Protein AF-A0A370NIP0-F1 (afdb_monomer_lite)

Sequence (81 aa):
MHPALEVTRNIEEDLEDLDETDQAIERLGKRIDAQQQRIAHLKRDGIASETAEQIRANMCDSLKELIMHRALVMHAITYRH

Secondary structure (DSSP, 8-state):
--HHHHHHHHHHHHHHHHHHHHHHHHHHHHHHHHHHHHHHHHHHTT---HHHHHHHHHHHHHHHHHHHHHHHHHHHHHH--

Radius of gyration: 18.86 Å; chains: 1; bounding box: 43×15×52 Å

Foldseek 3Di:
DDVVVVLVVVLVVLVVVLVVLVVVLVVLVVVLVVLVVVLVVCVVVVHDCVVSVVVSVVSVVVSVVSVVVNVVSVVCNVVVD

Organism: NCBI:txid2666307

Structure (mmCIF, N/CA/C/O backbone):
data_AF-A0A370NIP0-F1
#
_entry.id   AF-A0A370NIP0-F1
#
loop_
_atom_site.group_PDB
_atom_site.id
_atom_site.type_symbol
_atom_site.label_atom_id
_atom_site.label_alt_id
_atom_site.label_comp_id
_atom_site.label_asym_id
_atom_site.label_entity_id
_atom_site.label_seq_id
_atom_site.pdbx_PDB_ins_code
_atom_site.Cartn_x
_atom_site.Cartn_y
_atom_site.Cartn_z
_atom_site.occupancy
_atom_site.B_iso_or_equiv
_atom_site.auth_seq_id
_atom_site.auth_comp_id
_atom_site.auth_asym_id
_atom_site.auth_atom_id
_atom_site.pdbx_PDB_model_num
ATOM 1 N N . MET A 1 1 ? 30.672 9.384 -28.879 1.00 47.94 1 MET A N 1
ATOM 2 C CA . MET A 1 1 ? 29.976 8.428 -27.991 1.00 47.94 1 MET A CA 1
ATOM 3 C C . MET A 1 1 ? 29.170 7.488 -28.869 1.00 47.94 1 MET A C 1
ATOM 5 O O . MET A 1 1 ? 28.635 7.951 -29.869 1.00 47.94 1 MET A O 1
ATOM 9 N N . HIS A 1 2 ? 29.186 6.181 -28.594 1.00 47.53 2 HIS A N 1
ATOM 10 C CA . HIS A 1 2 ? 28.452 5.204 -29.402 1.00 47.53 2 HIS A CA 1
ATOM 11 C C . HIS A 1 2 ? 27.014 5.064 -28.880 1.00 47.53 2 HIS A C 1
ATOM 13 O O . HIS A 1 2 ? 26.851 4.755 -27.702 1.00 47.53 2 HIS A O 1
ATOM 19 N N . PRO A 1 3 ? 25.989 5.214 -29.738 1.00 61.75 3 PRO A N 1
ATOM 20 C CA . PRO A 1 3 ? 24.582 5.169 -29.328 1.00 61.75 3 PRO A CA 1
ATOM 21 C C . PRO A 1 3 ? 24.171 3.814 -28.731 1.00 61.75 3 PRO A C 1
ATOM 23 O O . PRO A 1 3 ? 23.300 3.753 -27.874 1.00 61.75 3 PRO A O 1
ATOM 26 N N . ALA A 1 4 ? 24.847 2.726 -29.112 1.00 58.53 4 ALA A N 1
ATOM 27 C CA . ALA A 1 4 ? 24.615 1.402 -28.534 1.00 58.53 4 ALA A CA 1
ATOM 28 C C . ALA A 1 4 ? 24.959 1.319 -27.033 1.00 58.53 4 ALA A C 1
ATOM 30 O O . ALA A 1 4 ? 24.306 0.571 -26.317 1.00 58.53 4 ALA A O 1
ATOM 31 N N . LEU A 1 5 ? 25.942 2.098 -26.556 1.00 60.91 5 LEU A N 1
ATOM 32 C CA . LEU A 1 5 ? 26.332 2.131 -25.139 1.00 60.91 5 LEU A CA 1
ATOM 33 C C . LEU A 1 5 ? 25.367 2.973 -24.289 1.00 60.91 5 LEU A C 1
ATOM 35 O O . LEU A 1 5 ? 25.181 2.688 -23.109 1.00 60.91 5 LEU A O 1
ATOM 39 N N . GLU A 1 6 ? 24.748 3.999 -24.881 1.00 62.00 6 GLU A N 1
ATOM 40 C CA . GLU A 1 6 ? 23.727 4.820 -24.212 1.00 62.00 6 GLU A CA 1
ATOM 41 C C . GLU A 1 6 ? 22.418 4.046 -24.027 1.00 62.00 6 GLU A C 1
ATOM 43 O O . GLU A 1 6 ? 21.792 4.153 -22.978 1.00 62.00 6 GLU A O 1
ATOM 48 N N . VAL A 1 7 ? 22.036 3.217 -25.005 1.00 60.94 7 VAL A N 1
ATOM 49 C CA . VAL A 1 7 ? 20.839 2.366 -24.918 1.00 60.94 7 VAL A CA 1
ATOM 50 C C . VAL A 1 7 ? 20.990 1.304 -23.828 1.00 60.94 7 VAL A C 1
ATOM 52 O O . VAL A 1 7 ? 20.089 1.159 -23.013 1.00 60.94 7 VAL A O 1
ATOM 55 N N . THR A 1 8 ? 22.127 0.605 -23.749 1.00 61.53 8 THR A N 1
ATOM 56 C CA . THR A 1 8 ? 22.349 -0.416 -22.707 1.00 61.53 8 THR A CA 1
ATOM 57 C C . THR A 1 8 ? 22.390 0.163 -21.296 1.00 61.53 8 THR A C 1
ATOM 59 O O . THR A 1 8 ? 21.841 -0.445 -20.385 1.00 61.53 8 THR A O 1
ATOM 62 N N . ARG A 1 9 ? 22.973 1.355 -21.116 1.00 62.12 9 ARG A N 1
ATOM 63 C CA . ARG A 1 9 ? 23.005 2.032 -19.812 1.00 62.12 9 ARG A CA 1
ATOM 64 C C . ARG A 1 9 ? 21.605 2.433 -19.331 1.00 62.12 9 ARG A C 1
ATOM 66 O O . ARG A 1 9 ? 21.312 2.323 -18.152 1.00 62.12 9 ARG A O 1
ATOM 73 N N . ASN A 1 10 ? 20.742 2.855 -20.253 1.00 72.94 10 ASN A N 1
ATOM 74 C CA . ASN A 1 10 ? 19.368 3.257 -19.950 1.00 72.94 10 ASN A CA 1
ATOM 75 C C . ASN A 1 10 ? 18.508 2.060 -19.488 1.00 72.94 10 ASN A C 1
ATOM 77 O O . ASN A 1 10 ? 17.696 2.195 -18.586 1.00 72.94 10 ASN A O 1
ATOM 81 N N . ILE A 1 11 ? 18.742 0.864 -20.043 1.00 78.25 11 ILE A N 1
ATOM 82 C CA . ILE A 1 11 ? 18.047 -0.367 -19.622 1.00 78.25 11 I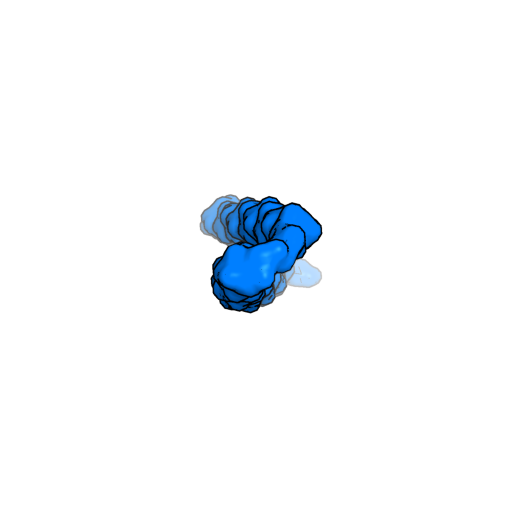LE A CA 1
ATOM 83 C C . ILE A 1 11 ? 18.465 -0.803 -18.220 1.00 78.25 11 ILE A C 1
ATOM 85 O O . ILE A 1 11 ? 17.623 -1.242 -17.448 1.00 78.25 11 ILE A O 1
ATOM 89 N N . GLU A 1 12 ? 19.762 -0.743 -17.907 1.00 82.38 12 GLU A N 1
ATOM 90 C CA . GLU A 1 12 ? 20.260 -1.109 -16.576 1.00 82.38 12 GLU A CA 1
ATOM 91 C C . GLU A 1 12 ? 19.670 -0.187 -15.500 1.00 82.38 12 GLU A C 1
ATOM 93 O O . GLU A 1 12 ? 19.200 -0.685 -14.481 1.00 82.38 12 GLU A O 1
ATOM 98 N N . GLU A 1 13 ? 19.608 1.122 -15.772 1.00 82.88 13 GLU A N 1
ATOM 99 C CA . GLU A 1 13 ? 18.961 2.115 -14.901 1.00 82.88 13 GLU A CA 1
ATOM 100 C C . GLU A 1 13 ? 17.442 1.844 -14.761 1.00 82.88 13 GLU A C 1
ATOM 102 O O . GLU A 1 13 ? 16.925 1.826 -13.645 1.00 82.88 13 GLU A O 1
ATOM 107 N N . ASP A 1 14 ? 16.734 1.537 -15.860 1.00 83.50 14 ASP A N 1
ATOM 108 C CA . ASP A 1 14 ? 15.300 1.189 -15.836 1.00 83.50 14 ASP A CA 1
ATOM 109 C C . ASP A 1 14 ? 15.023 -0.130 -15.062 1.00 83.50 14 ASP A C 1
ATOM 111 O O . ASP A 1 14 ? 13.981 -0.282 -14.419 1.00 83.50 14 ASP A O 1
ATOM 115 N N . LEU A 1 15 ? 15.936 -1.110 -15.115 1.00 86.81 15 LEU A N 1
ATOM 116 C CA . LEU A 1 15 ? 15.821 -2.378 -14.377 1.00 86.81 15 LEU A CA 1
ATOM 117 C C . LEU A 1 15 ? 16.106 -2.215 -12.880 1.00 86.81 15 LEU A C 1
ATOM 119 O O . LEU A 1 15 ? 15.460 -2.881 -12.070 1.00 86.81 15 LEU A O 1
ATOM 123 N N . GLU A 1 16 ? 17.054 -1.352 -12.514 1.00 88.50 16 GLU A N 1
ATOM 124 C CA . GLU A 1 16 ? 17.341 -1.014 -11.117 1.00 88.50 16 GLU A CA 1
ATOM 125 C C . GLU A 1 16 ? 16.140 -0.306 -10.471 1.00 88.50 16 GLU A C 1
ATOM 127 O O . GLU A 1 16 ? 15.675 -0.736 -9.416 1.00 88.50 16 GLU A O 1
ATOM 132 N N . ASP A 1 17 ? 15.550 0.684 -11.148 1.00 87.19 17 ASP A N 1
ATOM 133 C CA . ASP A 1 17 ? 14.333 1.373 -10.689 1.00 87.19 17 ASP A CA 1
ATOM 134 C C . ASP A 1 17 ? 13.133 0.414 -10.534 1.00 87.19 17 ASP A C 1
ATOM 136 O O . ASP A 1 17 ? 12.327 0.518 -9.598 1.00 87.19 17 ASP A O 1
ATOM 140 N N . LEU A 1 18 ? 13.028 -0.588 -11.416 1.00 91.81 18 LEU A N 1
ATOM 141 C CA . LEU A 1 18 ? 12.013 -1.633 -11.303 1.00 91.81 18 LEU A CA 1
ATOM 142 C C . LEU A 1 18 ? 12.217 -2.508 -10.053 1.00 91.81 18 LEU A C 1
ATOM 144 O O . LEU A 1 18 ? 11.237 -2.795 -9.360 1.00 91.81 18 LEU A O 1
ATOM 148 N N . ASP A 1 19 ? 13.455 -2.912 -9.748 1.00 93.69 19 ASP A N 1
ATOM 149 C CA . ASP A 1 19 ? 13.768 -3.688 -8.538 1.00 93.69 19 ASP A CA 1
ATOM 150 C C . ASP A 1 19 ? 13.497 -2.872 -7.266 1.00 93.69 19 ASP A C 1
ATOM 152 O O . ASP A 1 19 ? 12.844 -3.357 -6.337 1.00 93.69 19 ASP A O 1
ATOM 156 N N . GLU A 1 20 ? 13.901 -1.599 -7.242 1.00 94.00 20 GLU A N 1
ATOM 157 C CA . GLU A 1 20 ? 13.603 -0.692 -6.131 1.00 94.00 20 GLU A CA 1
ATOM 158 C C . GLU A 1 20 ? 12.091 -0.531 -5.918 1.00 94.00 20 GLU A C 1
ATOM 160 O O . GLU A 1 20 ? 11.602 -0.604 -4.780 1.00 94.00 20 GLU A O 1
ATOM 165 N N . THR A 1 21 ? 11.334 -0.377 -7.009 1.00 95.00 21 THR A N 1
ATOM 166 C CA . THR A 1 21 ? 9.870 -0.299 -6.973 1.00 95.00 21 THR A CA 1
ATOM 167 C C . THR A 1 21 ? 9.259 -1.594 -6.425 1.00 95.00 21 THR A C 1
ATOM 169 O O . THR A 1 21 ? 8.374 -1.536 -5.564 1.00 95.00 21 THR A O 1
ATOM 172 N N . ASP A 1 22 ? 9.743 -2.763 -6.851 1.00 96.81 22 ASP A N 1
ATOM 173 C CA . ASP A 1 22 ? 9.253 -4.065 -6.382 1.00 96.81 22 ASP A CA 1
ATOM 174 C C . ASP A 1 22 ? 9.527 -4.276 -4.888 1.00 96.81 22 ASP A C 1
ATOM 176 O O . ASP A 1 22 ? 8.633 -4.684 -4.132 1.00 96.81 22 ASP A O 1
ATOM 180 N N . GLN A 1 23 ? 10.712 -3.888 -4.413 1.00 97.62 2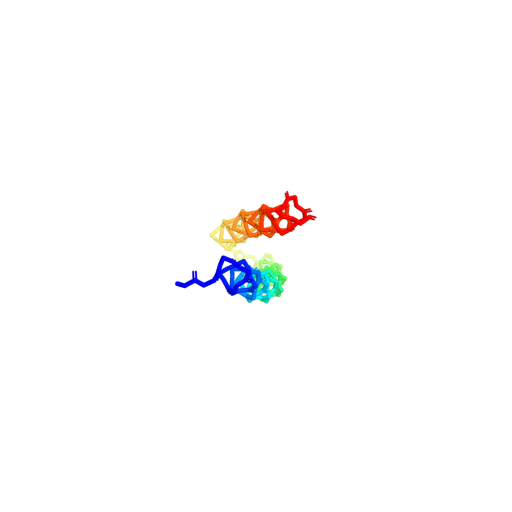3 GLN A N 1
ATOM 181 C CA . GLN A 1 23 ? 11.025 -3.903 -2.985 1.00 97.62 23 GLN A CA 1
ATOM 182 C C . GLN A 1 23 ? 10.138 -2.933 -2.188 1.00 97.62 23 GLN A C 1
ATOM 184 O O . GLN A 1 23 ? 9.707 -3.252 -1.072 1.00 97.62 23 GLN A O 1
ATOM 189 N N . ALA A 1 24 ? 9.852 -1.742 -2.724 1.00 97.19 24 ALA A N 1
ATOM 190 C CA . ALA A 1 24 ? 8.972 -0.771 -2.078 1.00 97.19 24 ALA A CA 1
ATOM 191 C C . ALA A 1 24 ? 7.532 -1.301 -1.956 1.00 97.19 24 ALA A C 1
ATOM 193 O O . ALA A 1 24 ? 6.929 -1.186 -0.882 1.00 97.19 24 ALA A O 1
ATOM 194 N N . ILE A 1 25 ? 7.016 -1.938 -3.013 1.00 98.25 25 ILE A N 1
ATOM 195 C CA . ILE A 1 25 ? 5.709 -2.613 -3.037 1.00 98.25 25 ILE A CA 1
ATOM 196 C C . ILE A 1 25 ? 5.650 -3.692 -1.953 1.00 98.25 25 ILE A C 1
ATOM 198 O O . ILE A 1 25 ? 4.723 -3.693 -1.136 1.00 98.25 25 ILE A O 1
ATOM 202 N N . GLU A 1 26 ? 6.650 -4.576 -1.884 1.00 98.38 26 GLU A N 1
ATOM 203 C CA . GLU A 1 26 ? 6.679 -5.664 -0.902 1.00 98.38 26 GLU A CA 1
ATOM 204 C C . GLU A 1 26 ? 6.698 -5.127 0.541 1.00 98.38 26 GLU A C 1
ATOM 206 O O . GLU A 1 26 ? 5.921 -5.560 1.402 1.00 98.38 26 GLU A O 1
ATOM 211 N N . ARG A 1 27 ? 7.564 -4.143 0.819 1.00 98.19 27 ARG A N 1
ATOM 212 C CA . ARG A 1 27 ? 7.674 -3.520 2.148 1.00 98.19 27 ARG A CA 1
ATOM 213 C C . ARG A 1 27 ? 6.375 -2.826 2.551 1.00 98.19 27 ARG A C 1
ATOM 215 O O . ARG A 1 27 ? 5.969 -2.924 3.712 1.00 98.19 27 ARG A O 1
ATOM 222 N N . LEU A 1 28 ? 5.725 -2.121 1.626 1.00 98.31 28 LEU A N 1
ATOM 223 C CA . LEU A 1 28 ? 4.465 -1.436 1.901 1.00 98.31 28 LEU A CA 1
ATOM 224 C C . LEU A 1 28 ? 3.322 -2.429 2.139 1.00 98.31 28 LEU A C 1
ATOM 226 O O . LEU A 1 28 ? 2.563 -2.237 3.089 1.00 98.31 28 LEU A O 1
ATOM 230 N N . GLY A 1 29 ? 3.257 -3.523 1.374 1.00 98.38 29 GLY A N 1
ATOM 231 C CA . GLY A 1 29 ? 2.306 -4.615 1.601 1.00 98.38 29 GLY A CA 1
ATOM 232 C C . GLY A 1 29 ? 2.395 -5.171 3.026 1.00 98.38 29 GLY A C 1
ATOM 233 O O . GLY A 1 29 ? 1.409 -5.157 3.762 1.00 98.38 29 GLY A O 1
ATOM 234 N N . LYS A 1 30 ? 3.608 -5.512 3.485 1.00 98.31 30 LYS A N 1
ATOM 235 C CA . LYS A 1 30 ? 3.839 -5.983 4.868 1.00 98.31 30 LYS A CA 1
ATOM 236 C C . LYS A 1 30 ? 3.390 -4.968 5.927 1.00 98.31 30 LYS A C 1
ATOM 238 O O . LYS A 1 30 ? 2.884 -5.343 6.985 1.00 98.31 30 LYS A O 1
ATOM 243 N N . ARG A 1 31 ? 3.567 -3.667 5.667 1.00 98.19 31 ARG A N 1
ATOM 244 C CA . ARG A 1 31 ? 3.122 -2.595 6.577 1.00 98.19 31 ARG A CA 1
ATOM 245 C C . ARG A 1 31 ? 1.602 -2.459 6.618 1.00 98.19 31 ARG A C 1
ATOM 247 O O . ARG A 1 31 ? 1.067 -2.210 7.698 1.00 98.19 31 ARG A O 1
ATOM 254 N N . ILE A 1 32 ? 0.919 -2.630 5.486 1.00 98.56 32 ILE A N 1
ATOM 255 C CA . ILE A 1 32 ? -0.549 -2.636 5.416 1.00 98.56 32 ILE A CA 1
ATOM 256 C C . ILE A 1 32 ? -1.105 -3.802 6.235 1.00 98.56 32 ILE A C 1
ATOM 258 O O . ILE A 1 32 ? -1.988 -3.582 7.067 1.00 98.56 32 ILE A O 1
ATOM 262 N N . ASP A 1 33 ? -0.535 -5.000 6.086 1.00 98.44 33 ASP A N 1
ATOM 263 C CA . ASP A 1 33 ? -0.941 -6.183 6.853 1.00 98.44 33 ASP A CA 1
ATOM 264 C C . ASP A 1 33 ? -0.762 -5.967 8.361 1.00 98.44 33 ASP A C 1
ATOM 266 O O . ASP A 1 33 ? -1.683 -6.192 9.155 1.00 98.44 33 ASP A O 1
ATOM 270 N N . ALA A 1 34 ? 0.398 -5.445 8.771 1.00 98.19 34 ALA A N 1
ATOM 271 C CA . ALA A 1 34 ? 0.655 -5.100 10.166 1.00 98.19 34 ALA A CA 1
ATOM 272 C C . ALA A 1 34 ? -0.335 -4.042 10.687 1.00 98.19 34 ALA A C 1
ATOM 274 O O . ALA A 1 34 ? -0.847 -4.149 11.805 1.00 98.19 34 ALA A O 1
ATOM 275 N N . GLN A 1 35 ? -0.659 -3.027 9.881 1.00 98.12 35 GLN A N 1
ATOM 276 C CA . GLN A 1 35 ? -1.627 -1.997 10.252 1.00 98.12 35 GLN A CA 1
ATOM 277 C C . GLN A 1 35 ? -3.049 -2.561 10.372 1.00 98.12 35 GLN A C 1
ATOM 279 O O . GLN A 1 35 ? -3.793 -2.164 11.270 1.00 98.12 35 GLN A O 1
ATOM 284 N N . GLN A 1 36 ? -3.426 -3.525 9.532 1.00 98.38 36 GLN A N 1
ATOM 285 C CA . GLN A 1 36 ? -4.704 -4.224 9.635 1.00 98.38 36 GLN A CA 1
ATOM 286 C C . GLN A 1 36 ? -4.812 -5.030 10.934 1.00 98.38 36 GLN A C 1
ATOM 288 O O . GLN A 1 36 ? -5.847 -4.968 11.602 1.00 98.38 36 GLN A O 1
ATOM 293 N N . GLN A 1 37 ? -3.743 -5.719 11.341 1.00 98.19 37 GLN A N 1
ATOM 294 C CA . GLN A 1 37 ? -3.694 -6.411 12.633 1.00 98.19 37 GLN A CA 1
ATOM 295 C C . GLN A 1 37 ? -3.830 -5.432 13.809 1.00 98.19 37 GLN A C 1
ATOM 297 O O . GLN A 1 37 ? -4.580 -5.698 14.750 1.00 98.19 37 GLN A O 1
ATOM 302 N N . ARG A 1 38 ? -3.176 -4.264 13.736 1.00 97.25 38 ARG A N 1
ATOM 303 C CA . ARG A 1 38 ? -3.307 -3.201 14.749 1.00 97.25 38 ARG A CA 1
ATOM 304 C C . ARG A 1 38 ? -4.735 -2.672 14.847 1.00 97.25 38 ARG A C 1
ATOM 306 O O . ARG A 1 38 ? -5.255 -2.569 15.950 1.00 97.25 38 ARG A O 1
ATOM 313 N N . ILE A 1 39 ? -5.391 -2.391 13.719 1.00 98.38 39 ILE A N 1
ATOM 314 C CA . ILE A 1 39 ? -6.801 -1.960 13.698 1.00 98.38 39 ILE A CA 1
ATOM 315 C C . ILE A 1 39 ? -7.699 -3.022 14.339 1.00 98.38 39 ILE A C 1
ATOM 317 O O . ILE A 1 39 ? -8.564 -2.688 15.145 1.00 98.38 39 ILE A O 1
ATOM 321 N N . ALA A 1 40 ? -7.485 -4.302 14.021 1.00 98.06 40 ALA A N 1
ATOM 322 C CA . ALA A 1 40 ? -8.258 -5.390 14.614 1.00 98.06 40 ALA A CA 1
ATOM 323 C C . ALA A 1 40 ? -8.093 -5.455 16.142 1.00 98.06 40 ALA A C 1
ATOM 325 O O . ALA A 1 40 ? -9.067 -5.706 16.851 1.00 98.06 40 ALA A O 1
ATOM 326 N N . HIS A 1 41 ? -6.887 -5.194 16.655 1.00 98.12 41 HIS A N 1
ATOM 327 C CA . HIS A 1 41 ? -6.643 -5.115 18.093 1.00 98.12 41 HIS A CA 1
ATOM 328 C C . HIS A 1 41 ? -7.339 -3.911 18.737 1.00 98.12 41 HIS A C 1
ATOM 330 O O . HIS A 1 41 ? -8.039 -4.096 19.725 1.00 98.12 41 HIS A O 1
ATOM 336 N N . LEU A 1 42 ? -7.238 -2.718 18.139 1.00 97.94 42 LEU A N 1
ATOM 337 C CA . LEU A 1 42 ? -7.919 -1.515 18.639 1.00 97.94 42 LEU A CA 1
ATOM 338 C C . LEU A 1 42 ? -9.433 -1.727 18.747 1.00 97.94 42 LEU A C 1
ATOM 340 O O . LEU A 1 42 ? -10.025 -1.439 19.782 1.00 97.94 42 LEU A O 1
ATOM 344 N N . LYS A 1 43 ? -10.047 -2.312 17.711 1.00 97.56 43 LYS A N 1
ATOM 345 C CA . LYS A 1 43 ? -11.481 -2.630 17.714 1.00 97.56 43 LYS A CA 1
ATOM 346 C C . LYS A 1 43 ? -11.859 -3.633 18.796 1.00 97.56 43 LYS A C 1
ATOM 348 O O . LYS A 1 43 ? -12.901 -3.477 19.424 1.00 97.56 43 LYS A O 1
ATOM 353 N N . ARG A 1 44 ? -11.024 -4.654 19.017 1.00 97.94 44 ARG A N 1
ATOM 354 C CA . ARG A 1 44 ? -11.236 -5.640 20.087 1.00 97.94 44 ARG A CA 1
ATOM 355 C C . ARG A 1 44 ? -11.222 -4.981 21.465 1.00 97.94 44 ARG A C 1
ATOM 357 O O . ARG A 1 44 ? -12.026 -5.352 22.312 1.00 97.94 44 ARG A O 1
ATOM 364 N N . ASP A 1 45 ? -10.352 -3.999 21.652 1.00 97.94 45 ASP A N 1
ATOM 365 C CA . ASP A 1 45 ? -10.172 -3.300 22.922 1.00 97.94 45 ASP A CA 1
ATOM 366 C C . ASP A 1 45 ? -11.185 -2.152 23.113 1.00 97.94 45 ASP A C 1
ATOM 368 O O . ASP A 1 45 ? -11.146 -1.451 24.122 1.00 97.94 45 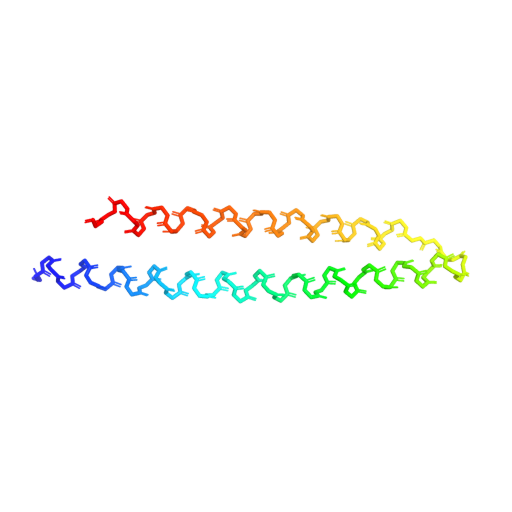ASP A O 1
ATOM 372 N N . GLY A 1 46 ? -12.098 -1.941 22.154 1.00 97.00 46 GLY A N 1
ATOM 373 C CA . GLY A 1 46 ? -13.073 -0.846 22.184 1.00 97.00 46 GLY A CA 1
ATOM 374 C C . GLY A 1 46 ? -12.451 0.539 21.982 1.00 97.00 46 GLY A C 1
ATOM 375 O O . GLY A 1 46 ? -13.054 1.546 22.348 1.00 97.00 46 GLY A O 1
ATOM 376 N N . ILE A 1 47 ? -11.243 0.600 21.418 1.00 97.38 47 ILE A N 1
ATOM 377 C CA . ILE A 1 47 ? -10.511 1.838 21.158 1.00 97.38 47 ILE A CA 1
ATOM 378 C C . ILE A 1 47 ? -10.881 2.359 19.766 1.00 97.38 47 ILE A C 1
ATOM 380 O O . ILE A 1 47 ? -10.905 1.608 18.788 1.00 97.38 47 ILE A O 1
ATOM 384 N N . ALA A 1 48 ? -11.122 3.669 19.683 1.00 97.44 48 ALA A N 1
ATOM 385 C CA . ALA A 1 48 ? -11.335 4.403 18.438 1.00 97.44 48 ALA A CA 1
ATOM 386 C C . ALA A 1 48 ? -10.225 4.094 17.411 1.00 97.44 48 ALA A C 1
ATOM 388 O O . ALA A 1 48 ? -9.032 4.229 17.702 1.00 97.44 48 ALA A O 1
ATOM 389 N N . SER A 1 49 ? -10.610 3.640 16.215 1.00 97.31 49 SER A N 1
ATOM 390 C CA . SER A 1 49 ? -9.681 3.151 15.185 1.00 97.31 49 SER A CA 1
ATOM 391 C C . SER A 1 49 ? -9.680 3.980 13.900 1.00 97.31 49 SER A C 1
ATOM 393 O O . SER A 1 49 ? -8.962 3.630 12.967 1.00 97.31 49 SER A O 1
ATOM 395 N N . GLU A 1 50 ? -10.441 5.070 13.832 1.00 97.69 50 GLU A N 1
ATOM 396 C CA . GLU A 1 50 ? -10.681 5.867 12.621 1.00 97.69 50 GLU A CA 1
ATOM 397 C C . GLU A 1 50 ? -9.369 6.394 12.028 1.00 97.69 50 GLU A C 1
ATOM 399 O O . GLU A 1 50 ? -9.095 6.224 10.841 1.00 97.69 50 GLU A O 1
ATOM 404 N N . THR A 1 51 ? -8.489 6.950 12.864 1.00 97.31 51 THR A N 1
ATOM 405 C CA . THR A 1 51 ? -7.168 7.424 12.423 1.00 97.31 51 THR A CA 1
ATOM 406 C C . THR A 1 51 ? -6.305 6.279 11.892 1.00 97.31 51 THR A C 1
ATOM 408 O O . THR A 1 51 ? -5.610 6.430 10.888 1.00 97.31 51 THR A O 1
ATOM 411 N N . ALA A 1 52 ? -6.345 5.113 12.542 1.00 97.25 52 ALA A N 1
ATOM 412 C CA . ALA A 1 52 ? -5.574 3.952 12.109 1.00 97.25 52 ALA A CA 1
ATOM 413 C C . ALA A 1 52 ? -6.084 3.404 10.765 1.00 97.25 52 ALA A C 1
ATOM 415 O O . ALA A 1 52 ? -5.270 2.993 9.932 1.00 97.25 52 ALA A O 1
ATOM 416 N N . GLU A 1 53 ? -7.400 3.441 10.546 1.00 98.25 53 GLU A N 1
ATOM 417 C CA . GLU A 1 53 ? -8.054 3.092 9.284 1.00 98.25 53 GLU A CA 1
ATOM 418 C C . GLU A 1 53 ? -7.716 4.079 8.167 1.00 98.25 53 GLU A C 1
ATOM 420 O O . GLU A 1 53 ? -7.382 3.634 7.068 1.00 98.25 53 GLU A O 1
ATOM 425 N N . GLN A 1 54 ? -7.707 5.385 8.447 1.00 98.44 54 GLN A N 1
ATOM 426 C CA . GLN A 1 54 ? -7.302 6.401 7.474 1.00 98.44 54 GLN A CA 1
ATOM 427 C C . GLN A 1 54 ? -5.837 6.228 7.057 1.00 98.44 54 GLN A C 1
ATOM 429 O O . GLN A 1 54 ? -5.517 6.286 5.873 1.00 98.44 54 GLN A O 1
ATOM 434 N N . ILE A 1 55 ? -4.943 5.950 8.012 1.00 97.94 55 ILE A N 1
ATOM 435 C CA . ILE A 1 55 ? -3.539 5.646 7.707 1.00 97.94 55 ILE A CA 1
ATOM 436 C C . ILE A 1 55 ? -3.442 4.424 6.786 1.00 97.94 55 ILE A C 1
ATOM 438 O O . ILE A 1 55 ? -2.690 4.455 5.814 1.00 97.94 55 ILE A O 1
ATOM 442 N N . ARG A 1 56 ? -4.214 3.360 7.053 1.00 98.19 56 ARG A N 1
ATOM 443 C CA . ARG A 1 56 ? -4.243 2.173 6.184 1.00 98.19 56 ARG A CA 1
ATOM 444 C C . ARG A 1 56 ? -4.757 2.517 4.784 1.00 98.19 56 ARG A C 1
ATOM 446 O O . ARG A 1 56 ? -4.183 2.039 3.814 1.00 98.19 56 ARG A O 1
ATOM 453 N N . ALA A 1 57 ? -5.808 3.328 4.672 1.00 98.31 57 ALA A N 1
ATOM 454 C CA . ALA A 1 57 ? -6.346 3.758 3.382 1.00 98.31 57 ALA A CA 1
ATOM 455 C C . ALA A 1 57 ? -5.284 4.500 2.555 1.00 98.31 57 ALA A C 1
ATOM 457 O O . ALA A 1 57 ? -5.023 4.112 1.421 1.00 98.31 57 ALA A O 1
ATOM 458 N N . ASN A 1 58 ? -4.584 5.458 3.170 1.00 98.44 58 ASN A N 1
ATOM 459 C CA . ASN A 1 58 ? -3.500 6.190 2.515 1.00 98.44 58 ASN A CA 1
ATOM 460 C C . ASN A 1 58 ? -2.373 5.250 2.052 1.00 98.44 58 ASN A C 1
ATOM 462 O O . ASN A 1 58 ? -1.867 5.394 0.945 1.00 98.44 58 ASN A O 1
ATOM 466 N N . MET A 1 59 ? -2.000 4.255 2.868 1.00 98.19 59 MET A N 1
ATOM 467 C CA . MET A 1 59 ? -1.008 3.246 2.471 1.00 98.19 59 MET A CA 1
ATOM 468 C C . MET A 1 59 ? -1.471 2.429 1.259 1.00 98.19 59 MET A C 1
ATOM 470 O O . MET A 1 59 ? -0.671 2.167 0.365 1.00 98.19 59 MET A O 1
ATOM 474 N N . CYS A 1 60 ? -2.746 2.032 1.211 1.00 98.38 60 CYS A N 1
ATOM 475 C CA . CYS A 1 60 ? -3.302 1.324 0.059 1.00 98.38 60 CYS A CA 1
ATOM 476 C C . CYS A 1 60 ? -3.285 2.184 -1.209 1.00 98.38 60 CYS A C 1
ATOM 478 O O . CYS A 1 60 ? -3.059 1.650 -2.292 1.00 98.38 60 CYS A O 1
ATOM 480 N N . ASP A 1 61 ? -3.515 3.491 -1.095 1.00 98.38 61 ASP A N 1
ATOM 481 C CA . ASP A 1 61 ? -3.446 4.395 -2.244 1.00 98.38 61 ASP A CA 1
ATOM 482 C C . ASP A 1 61 ? -2.005 4.565 -2.738 1.00 98.38 61 ASP A C 1
ATOM 484 O O . ASP A 1 61 ? -1.758 4.372 -3.927 1.00 98.38 61 ASP A O 1
ATOM 488 N N . SER A 1 62 ? -1.033 4.753 -1.840 1.00 97.56 62 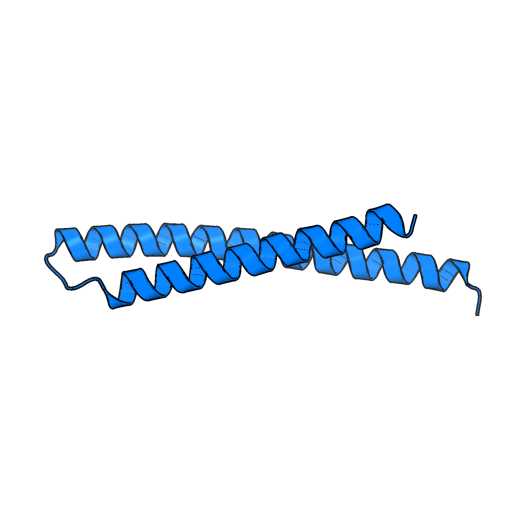SER A N 1
ATOM 489 C CA . SER A 1 62 ? 0.389 4.751 -2.217 1.00 97.56 62 SER A CA 1
ATOM 490 C C . SER A 1 62 ? 0.831 3.428 -2.856 1.00 97.56 62 SER A C 1
ATOM 492 O O . SER A 1 62 ? 1.643 3.420 -3.777 1.00 97.56 62 SER A O 1
ATOM 494 N N . LEU A 1 63 ? 0.282 2.290 -2.416 1.00 98.31 63 LEU A N 1
ATOM 495 C CA . LEU A 1 63 ? 0.570 0.994 -3.035 1.00 98.31 63 LEU A CA 1
ATOM 496 C C . LEU A 1 63 ? 0.065 0.927 -4.483 1.00 98.31 63 LEU A C 1
ATOM 498 O O . LEU A 1 63 ? 0.757 0.387 -5.344 1.00 98.31 63 LEU A O 1
ATOM 502 N N . LYS A 1 64 ? -1.115 1.491 -4.773 1.00 97.88 64 LYS A N 1
ATOM 503 C CA . LYS A 1 64 ? -1.630 1.577 -6.150 1.00 97.88 64 LYS A CA 1
ATOM 504 C C . LYS A 1 64 ? -0.723 2.437 -7.026 1.00 97.88 64 LYS A C 1
ATOM 506 O O . LYS A 1 64 ? -0.466 2.055 -8.164 1.00 97.88 64 LYS A O 1
ATOM 511 N N . GLU A 1 65 ? -0.234 3.561 -6.504 1.00 97.12 65 GLU A N 1
ATOM 512 C CA . GLU A 1 65 ? 0.699 4.436 -7.223 1.00 97.12 65 GLU A CA 1
ATOM 513 C C . GLU A 1 65 ? 2.002 3.704 -7.569 1.00 97.12 65 GLU A C 1
ATOM 515 O O . GLU A 1 65 ? 2.442 3.766 -8.715 1.00 97.12 65 GLU A O 1
ATOM 520 N N . LEU A 1 66 ? 2.565 2.929 -6.634 1.00 96.81 66 LEU A N 1
ATOM 521 C CA . LEU A 1 66 ? 3.761 2.115 -6.889 1.00 96.81 66 LEU A CA 1
ATOM 522 C C . LEU A 1 66 ? 3.519 1.013 -7.931 1.00 96.81 66 LEU A C 1
ATOM 524 O O . LEU A 1 66 ? 4.340 0.809 -8.821 1.00 96.81 66 LEU A O 1
ATOM 528 N N . ILE A 1 67 ? 2.378 0.320 -7.871 1.00 97.06 67 ILE A N 1
ATOM 529 C CA . ILE A 1 67 ? 2.013 -0.695 -8.876 1.00 97.06 67 ILE A CA 1
ATOM 530 C C . ILE A 1 67 ? 1.854 -0.056 -10.262 1.00 97.06 67 ILE A C 1
ATOM 532 O O . ILE A 1 67 ? 2.264 -0.640 -11.267 1.00 97.06 67 ILE A O 1
ATOM 536 N N . MET A 1 68 ? 1.278 1.146 -10.328 1.00 96.81 68 MET A N 1
ATOM 537 C CA . MET A 1 68 ? 1.160 1.895 -11.576 1.00 96.81 68 MET A CA 1
ATOM 538 C C . MET A 1 68 ? 2.535 2.321 -12.103 1.00 96.81 68 MET A C 1
ATOM 540 O O . MET A 1 68 ? 2.799 2.139 -13.289 1.00 96.81 68 MET A O 1
ATOM 544 N N . HIS A 1 69 ? 3.419 2.819 -11.235 1.00 93.50 69 HIS A N 1
ATOM 545 C CA . HIS A 1 69 ? 4.803 3.149 -11.581 1.00 93.50 69 HIS A CA 1
ATOM 546 C C . HIS A 1 69 ? 5.525 1.948 -12.200 1.00 93.50 69 HIS A C 1
ATOM 548 O O . HIS A 1 69 ? 5.992 2.018 -13.334 1.00 93.50 69 HIS A O 1
ATOM 554 N N . ARG A 1 70 ? 5.483 0.800 -11.515 1.00 93.88 70 ARG A N 1
ATOM 555 C CA . ARG A 1 70 ? 6.037 -0.473 -11.991 1.00 93.88 70 ARG A CA 1
ATOM 556 C C . ARG A 1 70 ? 5.544 -0.834 -13.394 1.00 93.88 70 ARG A C 1
ATOM 558 O O . ARG A 1 70 ? 6.321 -1.261 -14.245 1.00 93.88 70 ARG A O 1
ATOM 565 N N . ALA A 1 71 ? 4.242 -0.686 -13.644 1.00 93.56 71 ALA A N 1
ATOM 566 C CA . ALA A 1 71 ? 3.649 -0.991 -14.943 1.00 93.56 71 ALA A CA 1
ATOM 567 C C . ALA A 1 71 ? 4.158 -0.053 -16.050 1.00 93.56 71 ALA A C 1
ATOM 569 O O . ALA A 1 71 ? 4.399 -0.511 -17.167 1.00 93.56 71 ALA A O 1
ATOM 570 N N . LEU A 1 72 ? 4.350 1.234 -15.742 1.00 90.56 72 LEU A N 1
ATOM 571 C CA . LEU A 1 72 ? 4.899 2.217 -16.677 1.00 90.56 72 LEU A CA 1
ATOM 572 C C . LEU A 1 72 ? 6.367 1.928 -17.008 1.00 90.56 72 LEU A C 1
ATOM 574 O O . LEU A 1 72 ? 6.718 1.930 -18.186 1.00 90.56 72 LEU A O 1
ATOM 578 N N . VAL A 1 73 ? 7.190 1.613 -16.004 1.00 88.12 73 VAL A N 1
ATOM 579 C CA . VAL A 1 73 ? 8.602 1.237 -16.199 1.00 88.12 73 VAL A CA 1
ATOM 580 C C . VAL A 1 73 ? 8.706 -0.034 -17.045 1.00 88.12 73 VAL A C 1
ATOM 582 O O . VAL A 1 73 ? 9.379 -0.043 -18.072 1.00 88.12 73 VAL A O 1
ATOM 585 N N . MET A 1 74 ? 7.943 -1.086 -16.717 1.00 89.62 74 MET A N 1
ATOM 586 C CA . MET A 1 74 ? 7.912 -2.310 -17.532 1.00 89.62 74 MET A CA 1
ATOM 587 C C . MET A 1 74 ? 7.464 -2.053 -18.976 1.00 89.62 74 MET A C 1
ATOM 589 O O . MET A 1 74 ? 7.999 -2.658 -19.907 1.00 89.62 74 MET A O 1
ATOM 593 N N . HIS A 1 75 ? 6.478 -1.175 -19.182 1.00 88.38 75 HIS A N 1
ATOM 594 C CA . HIS A 1 75 ? 6.044 -0.786 -20.520 1.00 88.38 75 HIS A CA 1
ATOM 595 C C . HIS A 1 75 ? 7.163 -0.053 -21.271 1.00 88.38 75 HIS A C 1
ATOM 597 O O . HIS A 1 75 ? 7.434 -0.383 -22.422 1.00 88.38 75 HIS A O 1
ATOM 603 N N . ALA A 1 76 ? 7.863 0.880 -20.623 1.00 84.75 76 ALA A N 1
ATOM 604 C CA . ALA A 1 76 ? 9.000 1.572 -21.223 1.00 84.75 76 ALA A CA 1
ATOM 605 C C . ALA A 1 76 ? 10.104 0.591 -21.649 1.00 84.75 76 ALA A C 1
ATOM 607 O O . ALA A 1 76 ? 10.552 0.658 -22.791 1.00 84.75 76 ALA A O 1
ATOM 608 N N . ILE A 1 77 ? 10.462 -0.369 -20.792 1.00 84.69 77 ILE A N 1
ATOM 609 C CA . ILE A 1 77 ? 11.449 -1.413 -21.107 1.00 84.69 77 ILE A CA 1
ATOM 610 C C . ILE A 1 77 ? 10.975 -2.275 -22.289 1.00 84.69 77 ILE A C 1
ATOM 612 O O . ILE A 1 77 ? 11.732 -2.526 -23.220 1.00 84.69 77 ILE A O 1
ATOM 616 N N . THR A 1 78 ? 9.711 -2.709 -22.288 1.00 84.88 78 THR A N 1
ATOM 617 C CA . THR A 1 78 ? 9.189 -3.647 -23.301 1.00 84.88 78 THR A CA 1
ATOM 618 C C . THR A 1 78 ? 9.050 -3.021 -24.691 1.00 84.88 78 THR A C 1
ATOM 620 O O . THR A 1 78 ? 9.172 -3.735 -25.675 1.00 84.88 78 THR A O 1
ATOM 623 N N . TYR A 1 79 ? 8.758 -1.719 -24.788 1.00 78.31 79 TYR A N 1
ATOM 624 C CA . TYR A 1 79 ? 8.465 -1.042 -26.065 1.00 78.31 79 TYR A CA 1
ATOM 625 C C . TYR A 1 79 ? 9.620 -0.173 -26.590 1.00 78.31 79 TYR A C 1
ATOM 627 O O . TYR A 1 79 ? 9.522 0.383 -27.686 1.00 78.31 79 TYR A O 1
ATOM 635 N N . ARG A 1 80 ? 10.709 -0.032 -25.823 1.00 67.38 80 ARG A N 1
ATOM 636 C CA . ARG A 1 80 ? 11.970 0.587 -26.271 1.00 67.38 80 ARG A CA 1
ATOM 637 C C . ARG A 1 80 ? 12.926 -0.448 -26.906 1.00 67.38 80 ARG A C 1
ATOM 639 O O . ARG A 1 80 ? 13.927 -0.047 -27.500 1.00 67.38 80 ARG A O 1
ATOM 646 N N . HIS A 1 81 ? 12.579 -1.740 -26.834 1.00 51.69 81 HIS A N 1
ATOM 647 C CA 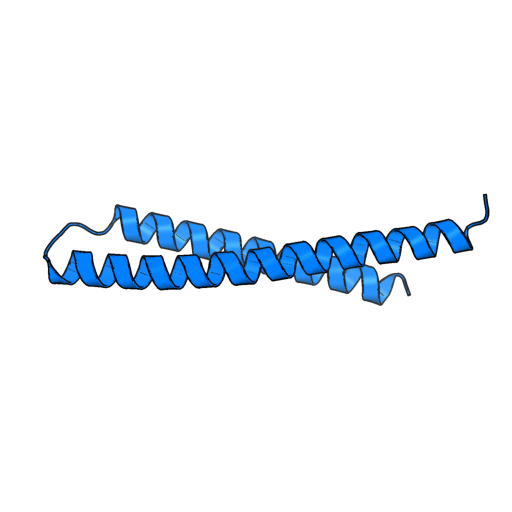. HIS A 1 8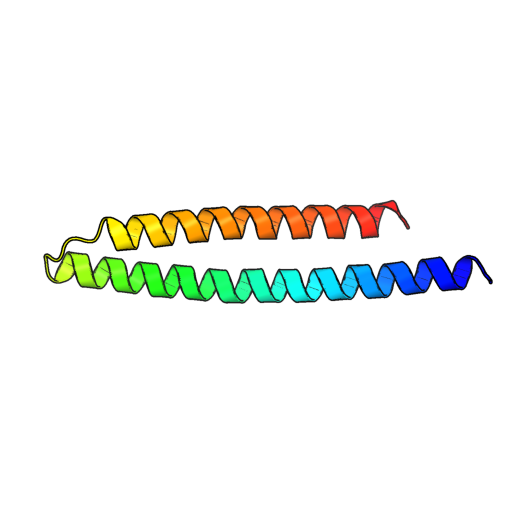1 ? 13.268 -2.901 -27.418 1.00 51.69 81 HIS A CA 1
ATOM 648 C C . HIS A 1 81 ? 12.366 -3.684 -28.372 1.00 51.69 81 HIS A C 1
ATOM 650 O O . HIS A 1 81 ? 12.935 -4.372 -29.251 1.00 51.69 81 HIS A O 1
#

pLDDT: mean 89.5, std 13.71, range [47.53, 98.56]